Protein AF-A0A5D0MGZ7-F1 (afdb_monomer_lite)

Organism: NCBI:txid2703815

InterPro domains:
  IPR002716 PIN domain [PF13470] (3-55)
  IPR029060 PIN-like domain superfamily [SSF88723] (1-55)

Structure (mmCIF, N/CA/C/O backbone):
data_AF-A0A5D0MGZ7-F1
#
_entry.id   AF-A0A5D0MGZ7-F1
#
loop_
_atom_site.group_PDB
_atom_site.id
_atom_site.type_symbol
_atom_site.label_atom_id
_atom_site.label_alt_id
_atom_site.label_comp_id
_atom_site.label_asym_id
_atom_site.label_entity_id
_atom_sit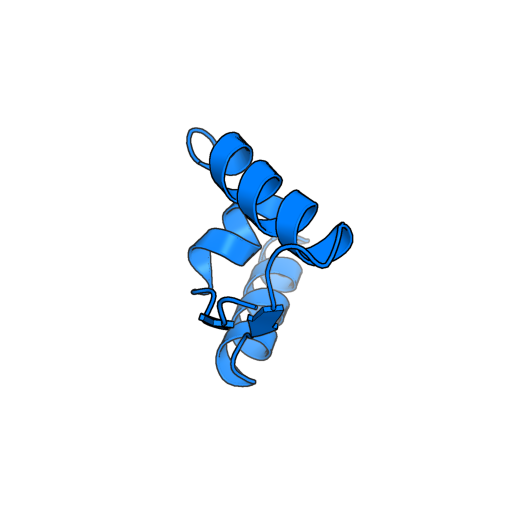e.label_seq_id
_atom_site.pdbx_PDB_ins_code
_atom_site.Cartn_x
_atom_site.Cartn_y
_atom_site.Cartn_z
_atom_site.occupancy
_atom_site.B_iso_or_equiv
_atom_site.auth_seq_id
_atom_site.auth_comp_id
_atom_site.auth_asym_id
_atom_site.auth_atom_id
_atom_site.pdbx_PDB_model_num
ATOM 1 N N . MET A 1 1 ? 12.729 -8.748 -12.936 1.00 80.25 1 MET A N 1
ATOM 2 C CA . MET A 1 1 ? 12.163 -7.757 -11.990 1.00 80.25 1 MET A CA 1
ATOM 3 C C . MET A 1 1 ? 11.935 -8.407 -10.641 1.00 80.25 1 MET A C 1
ATOM 5 O O . MET A 1 1 ? 11.428 -9.524 -10.596 1.00 80.25 1 MET A O 1
ATOM 9 N N . LYS A 1 2 ? 12.313 -7.728 -9.555 1.00 93.69 2 LYS A N 1
ATOM 10 C CA . LYS A 1 2 ? 12.081 -8.214 -8.190 1.00 93.69 2 LYS A CA 1
ATOM 11 C C . LYS A 1 2 ? 10.586 -8.119 -7.868 1.00 93.69 2 LYS A C 1
ATOM 13 O O . LYS A 1 2 ? 9.964 -7.094 -8.144 1.00 93.69 2 LYS A O 1
ATOM 18 N N . LYS A 1 3 ? 10.021 -9.197 -7.324 1.00 97.31 3 LYS A N 1
ATOM 19 C CA . LYS A 1 3 ? 8.635 -9.245 -6.844 1.00 97.31 3 LYS A CA 1
ATOM 20 C C . LYS A 1 3 ? 8.629 -8.920 -5.357 1.00 97.31 3 LYS A C 1
ATOM 22 O O . LYS A 1 3 ? 9.433 -9.487 -4.619 1.00 97.31 3 LYS A O 1
ATOM 27 N N . VAL A 1 4 ? 7.759 -8.011 -4.939 1.00 97.31 4 VAL A N 1
ATOM 28 C CA . VAL A 1 4 ? 7.631 -7.592 -3.543 1.00 97.31 4 VAL A CA 1
ATOM 29 C C . VAL A 1 4 ? 6.172 -7.726 -3.143 1.00 97.31 4 VAL A C 1
ATOM 31 O O . VAL A 1 4 ? 5.294 -7.171 -3.798 1.00 97.31 4 VAL A O 1
ATOM 34 N N . PHE A 1 5 ? 5.921 -8.490 -2.086 1.00 98.19 5 PHE A N 1
ATOM 35 C CA . PHE A 1 5 ? 4.617 -8.538 -1.441 1.00 98.19 5 PHE A CA 1
ATOM 36 C C . PHE A 1 5 ? 4.573 -7.437 -0.378 1.00 98.19 5 PHE A C 1
ATOM 38 O O . PHE A 1 5 ? 5.472 -7.366 0.459 1.00 98.19 5 PHE A O 1
ATOM 45 N N . LEU A 1 6 ? 3.589 -6.549 -0.466 1.00 98.19 6 LEU A N 1
ATOM 46 C CA . LEU A 1 6 ? 3.413 -5.421 0.440 1.00 98.19 6 LEU A CA 1
ATOM 47 C C . LEU A 1 6 ? 2.493 -5.842 1.579 1.00 98.19 6 LEU A C 1
ATOM 49 O O . LEU A 1 6 ? 1.453 -6.444 1.323 1.00 98.19 6 LEU A O 1
ATOM 53 N N . ASP A 1 7 ? 2.873 -5.507 2.807 1.00 97.44 7 ASP A N 1
ATOM 54 C CA . ASP A 1 7 ? 1.998 -5.642 3.969 1.00 97.44 7 ASP A CA 1
ATOM 55 C C . ASP A 1 7 ? 1.046 -4.439 4.083 1.00 97.44 7 ASP A C 1
ATOM 57 O O . ASP A 1 7 ? 1.287 -3.382 3.492 1.00 97.44 7 ASP A O 1
ATOM 61 N N . ASN A 1 8 ? -0.036 -4.593 4.846 1.00 96.94 8 ASN A N 1
ATOM 62 C CA . ASN A 1 8 ? -1.067 -3.573 5.006 1.00 96.94 8 ASN A CA 1
ATOM 63 C C . ASN A 1 8 ? -0.502 -2.255 5.552 1.00 96.94 8 ASN A C 1
ATOM 65 O O . ASN A 1 8 ? -0.865 -1.198 5.046 1.00 96.94 8 ASN A O 1
ATOM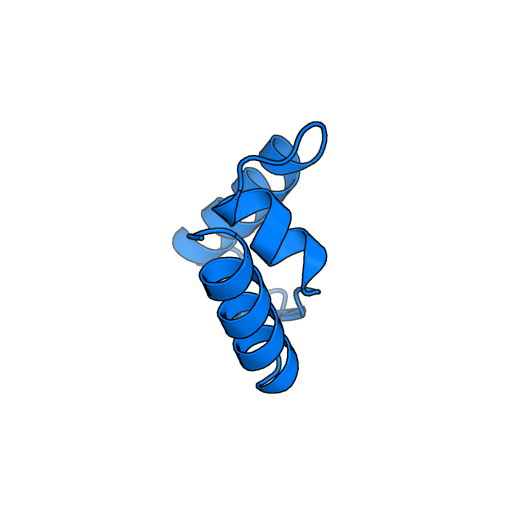 69 N N . ASP A 1 9 ? 0.418 -2.297 6.522 1.00 96.88 9 ASP A N 1
ATOM 70 C CA . ASP A 1 9 ? 1.004 -1.076 7.088 1.00 96.88 9 ASP A CA 1
ATOM 71 C C . ASP A 1 9 ? 1.736 -0.233 6.039 1.00 96.88 9 ASP A C 1
ATOM 73 O O . ASP A 1 9 ? 1.540 0.972 6.011 1.00 96.88 9 ASP A O 1
ATOM 77 N N . VAL A 1 10 ? 2.455 -0.843 5.090 1.00 97.94 10 VAL A N 1
ATOM 78 C CA . VAL A 1 10 ? 3.145 -0.104 4.011 1.00 97.94 10 VAL A CA 1
ATOM 79 C C . VAL A 1 10 ? 2.149 0.601 3.085 1.00 97.94 10 VAL A C 1
ATOM 81 O O . VAL A 1 10 ? 2.418 1.698 2.593 1.00 97.94 10 VAL A O 1
ATOM 84 N N . VAL A 1 11 ? 0.993 -0.021 2.835 1.00 98.06 11 VAL A N 1
ATOM 85 C CA . VAL A 1 11 ? -0.097 0.595 2.063 1.00 98.06 11 VAL A CA 1
ATOM 86 C C . VAL A 1 11 ? -0.699 1.762 2.848 1.00 98.06 11 VAL A C 1
ATOM 88 O O . VAL A 1 11 ? -0.898 2.839 2.291 1.00 98.06 11 VAL A O 1
ATOM 91 N N . LEU A 1 12 ? -0.948 1.579 4.145 1.00 97.12 12 LEU A N 1
ATOM 92 C CA . LEU A 1 12 ? -1.490 2.626 5.009 1.00 97.12 12 LEU A CA 1
ATOM 93 C C . LEU A 1 12 ? -0.512 3.786 5.210 1.00 97.12 12 LEU A C 1
ATOM 95 O O . LEU A 1 12 ? -0.945 4.931 5.233 1.00 97.12 12 LEU A O 1
ATOM 99 N N . ASP A 1 13 ? 0.786 3.517 5.319 1.00 97.88 13 ASP A N 1
ATOM 100 C CA . ASP A 1 13 ? 1.821 4.540 5.470 1.00 97.88 13 ASP A CA 1
ATOM 101 C C . ASP A 1 13 ? 1.869 5.469 4.255 1.00 97.88 13 ASP A C 1
ATOM 103 O O . ASP A 1 13 ? 2.092 6.672 4.405 1.00 97.88 13 ASP A O 1
ATOM 107 N N . LEU A 1 14 ? 1.603 4.933 3.057 1.00 97.69 14 LEU A N 1
ATOM 108 C CA . LEU A 1 14 ? 1.414 5.741 1.855 1.00 97.69 14 LEU A CA 1
ATOM 109 C C . LEU A 1 14 ? 0.112 6.548 1.924 1.00 97.69 14 LEU A C 1
ATOM 111 O O . LEU A 1 14 ? 0.141 7.758 1.733 1.00 97.69 14 LEU A O 1
ATOM 115 N N . LEU A 1 15 ? -1.022 5.881 2.160 1.00 96.12 15 LEU A N 1
ATOM 116 C CA . LEU A 1 15 ? -2.351 6.487 2.016 1.00 96.12 15 LEU A CA 1
ATOM 117 C C . LEU A 1 15 ? -2.684 7.524 3.095 1.00 96.12 15 LEU A C 1
ATOM 119 O O . LEU A 1 15 ? -3.422 8.464 2.817 1.00 96.12 15 LEU A O 1
ATOM 123 N N . TYR A 1 16 ? -2.169 7.343 4.309 1.00 95.00 16 TYR A N 1
ATOM 124 C CA . TYR A 1 16 ? -2.414 8.224 5.454 1.00 95.00 16 TYR A CA 1
ATOM 125 C C . TYR A 1 16 ? -1.253 9.160 5.775 1.00 95.00 16 TYR A C 1
ATOM 127 O O . TYR A 1 16 ? -1.317 9.865 6.777 1.00 95.00 16 TYR A O 1
ATOM 135 N N . GLU A 1 17 ? -0.180 9.133 4.985 1.00 95.81 17 GLU A N 1
ATOM 136 C CA . GLU A 1 17 ? 1.009 9.944 5.259 1.00 95.81 17 GLU A CA 1
ATOM 137 C C . GLU A 1 17 ? 1.558 9.728 6.685 1.00 95.81 17 GLU A C 1
ATOM 139 O O . GLU A 1 17 ? 1.949 10.662 7.382 1.00 95.81 17 GLU A O 1
ATOM 144 N N . ARG A 1 18 ? 1.576 8.464 7.148 1.00 95.06 18 ARG A N 1
ATOM 145 C CA . ARG A 1 18 ? 2.011 8.120 8.512 1.00 95.06 18 ARG A CA 1
ATOM 146 C C . ARG A 1 18 ? 3.513 8.330 8.668 1.00 95.06 18 ARG A C 1
ATOM 148 O O . ARG A 1 18 ? 4.325 7.572 8.135 1.00 95.06 18 ARG A O 1
ATOM 155 N N . GLU A 1 19 ? 3.891 9.306 9.478 1.00 96.00 19 GLU A N 1
ATOM 156 C CA . GLU A 1 19 ? 5.278 9.477 9.900 1.00 96.00 19 GLU A CA 1
ATOM 157 C C . GLU A 1 19 ? 5.664 8.451 10.985 1.00 96.00 19 GLU A C 1
ATOM 159 O O . GLU A 1 19 ? 4.833 8.099 11.829 1.00 96.00 19 GLU A O 1
ATOM 164 N N . PRO A 1 20 ? 6.917 7.953 10.990 1.00 96.00 20 PRO A N 1
ATOM 165 C CA . PRO A 1 20 ? 8.042 8.339 10.125 1.00 96.00 20 PRO A CA 1
ATOM 166 C C . PRO A 1 20 ? 8.162 7.530 8.812 1.00 96.00 20 PRO A C 1
ATOM 168 O O . PRO A 1 20 ? 9.192 7.580 8.137 1.00 96.00 20 PRO A O 1
ATOM 171 N N . TYR A 1 21 ? 7.172 6.696 8.476 1.00 97.88 21 TYR A N 1
ATOM 172 C CA . TYR A 1 21 ? 7.329 5.643 7.464 1.00 97.88 21 TYR A CA 1
ATOM 173 C C . TYR A 1 21 ? 6.843 6.018 6.062 1.00 97.88 21 TYR A C 1
ATOM 175 O O . TYR A 1 21 ? 7.218 5.356 5.088 1.00 97.88 21 TYR A O 1
ATOM 183 N N . ASN A 1 22 ? 6.092 7.113 5.931 1.00 98.00 22 ASN A N 1
ATOM 184 C CA . ASN A 1 22 ? 5.566 7.585 4.655 1.00 98.00 22 ASN A CA 1
ATOM 185 C C . ASN A 1 22 ? 6.659 7.759 3.589 1.00 98.00 22 ASN A C 1
ATOM 187 O O . ASN A 1 22 ? 6.480 7.341 2.443 1.00 98.00 22 ASN A O 1
ATOM 191 N N . HIS A 1 23 ? 7.824 8.300 3.964 1.00 98.12 23 HIS A N 1
ATOM 192 C CA . HIS A 1 23 ? 8.950 8.464 3.044 1.00 98.12 23 HIS A CA 1
ATOM 193 C C . HIS A 1 23 ? 9.378 7.134 2.397 1.00 98.12 23 HIS A C 1
ATOM 195 O O . HIS A 1 23 ? 9.579 7.053 1.181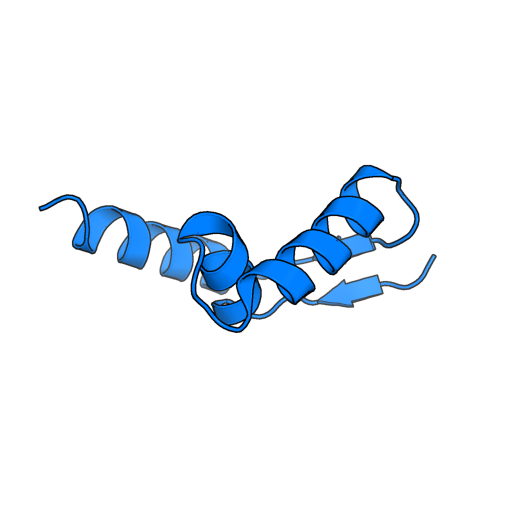 1.00 98.12 23 HIS A O 1
ATOM 201 N N . TYR A 1 24 ? 9.477 6.068 3.192 1.00 98.06 24 TYR A N 1
ATOM 202 C CA . TYR A 1 24 ? 9.883 4.752 2.704 1.00 98.06 24 TYR A CA 1
ATOM 203 C C . TYR A 1 24 ? 8.794 4.104 1.845 1.00 98.06 24 TYR A C 1
ATOM 205 O O . TYR A 1 24 ? 9.107 3.535 0.794 1.00 98.06 24 TYR A O 1
ATOM 213 N N . ALA A 1 25 ? 7.523 4.240 2.234 1.00 98.25 25 ALA A N 1
ATOM 214 C CA . ALA A 1 25 ? 6.398 3.781 1.426 1.00 98.25 25 ALA A CA 1
ATOM 215 C C . ALA A 1 25 ? 6.394 4.471 0.049 1.00 98.25 25 ALA A C 1
ATOM 217 O O . ALA A 1 25 ? 6.358 3.800 -0.985 1.00 98.25 25 ALA A O 1
ATOM 218 N N . ASN A 1 26 ? 6.578 5.793 0.010 1.00 98.19 26 ASN A N 1
ATOM 219 C CA . ASN A 1 26 ? 6.708 6.563 -1.227 1.00 98.19 26 ASN A CA 1
ATOM 220 C C . ASN A 1 26 ? 7.840 6.053 -2.135 1.00 98.19 26 ASN A C 1
ATOM 222 O O . ASN A 1 26 ? 7.658 5.940 -3.350 1.00 98.19 26 ASN A O 1
ATOM 226 N N . ILE A 1 27 ? 9.006 5.703 -1.582 1.00 98.00 27 ILE A N 1
ATOM 227 C CA . ILE A 1 27 ? 10.110 5.120 -2.365 1.00 98.00 27 ILE A CA 1
ATOM 228 C C . ILE A 1 27 ? 9.690 3.792 -3.010 1.00 98.00 27 ILE A C 1
ATOM 230 O O . ILE A 1 27 ? 9.978 3.564 -4.191 1.00 98.00 27 ILE A O 1
ATOM 234 N N . ILE A 1 28 ? 9.015 2.914 -2.263 1.00 97.75 28 ILE A N 1
ATOM 235 C CA . ILE A 1 28 ? 8.567 1.607 -2.762 1.00 97.75 28 ILE A CA 1
ATOM 236 C C . ILE A 1 28 ? 7.561 1.791 -3.903 1.00 97.75 28 ILE A C 1
ATOM 238 O O . ILE A 1 28 ? 7.767 1.252 -4.994 1.00 97.75 28 ILE A O 1
ATOM 242 N N . PHE A 1 29 ? 6.517 2.596 -3.692 1.00 98.00 29 PHE A N 1
ATOM 243 C CA . PHE A 1 29 ? 5.467 2.816 -4.688 1.00 98.00 29 PHE A CA 1
ATOM 244 C C . PHE A 1 29 ? 5.982 3.534 -5.939 1.00 98.00 29 PHE A C 1
ATOM 246 O O . PHE A 1 29 ? 5.649 3.123 -7.049 1.00 98.00 29 PHE A O 1
ATOM 253 N N . ASN A 1 30 ? 6.886 4.509 -5.807 1.00 98.25 30 ASN A N 1
ATOM 254 C CA . ASN A 1 30 ? 7.527 5.141 -6.964 1.00 98.25 30 ASN A CA 1
ATOM 255 C C . ASN A 1 30 ? 8.327 4.146 -7.816 1.00 98.25 30 ASN A C 1
ATOM 257 O O . ASN A 1 30 ? 8.344 4.253 -9.042 1.00 98.25 30 ASN A O 1
ATOM 261 N N . ASN A 1 31 ? 8.986 3.163 -7.198 1.00 98.12 31 ASN A N 1
ATOM 262 C CA . ASN A 1 31 ? 9.682 2.113 -7.941 1.00 98.12 31 ASN A CA 1
ATOM 263 C C . ASN A 1 31 ? 8.721 1.132 -8.624 1.00 98.12 31 ASN A C 1
ATOM 265 O O . ASN A 1 31 ? 9.047 0.630 -9.700 1.00 98.12 31 ASN A O 1
ATOM 269 N N . ILE A 1 32 ? 7.547 0.879 -8.040 1.00 97.69 32 ILE A N 1
ATOM 270 C CA . ILE A 1 32 ? 6.484 0.096 -8.685 1.00 97.69 32 ILE A CA 1
ATOM 271 C C . ILE A 1 32 ? 5.937 0.858 -9.901 1.00 97.69 32 ILE A C 1
ATOM 273 O O . ILE A 1 32 ? 5.906 0.304 -10.994 1.00 97.69 32 ILE A O 1
ATOM 277 N N . ILE A 1 33 ? 5.606 2.147 -9.749 1.00 97.38 33 ILE A N 1
ATOM 278 C CA . ILE A 1 33 ? 5.104 3.014 -10.835 1.00 97.38 33 ILE A CA 1
ATOM 279 C C . ILE A 1 33 ? 6.112 3.108 -11.990 1.00 97.38 33 ILE A C 1
ATOM 281 O O . ILE A 1 33 ? 5.732 3.078 -13.158 1.00 97.38 33 ILE A O 1
ATOM 285 N N . LYS A 1 34 ? 7.412 3.175 -11.677 1.00 97.81 34 LYS A N 1
ATOM 286 C CA . LYS A 1 34 ? 8.497 3.191 -12.674 1.00 97.81 34 LYS A CA 1
ATOM 287 C C . LYS A 1 34 ? 8.799 1.817 -13.290 1.00 97.81 34 LYS A C 1
ATOM 289 O O . LYS A 1 34 ? 9.726 1.720 -14.086 1.00 97.81 34 LYS A O 1
ATOM 294 N N . ASN A 1 35 ? 8.056 0.765 -12.939 1.00 96.19 35 ASN A N 1
ATOM 295 C CA . ASN A 1 35 ? 8.288 -0.623 -13.360 1.00 96.19 35 ASN A CA 1
ATOM 296 C C . ASN A 1 35 ? 9.663 -1.197 -12.953 1.00 96.19 35 ASN A C 1
ATOM 298 O O . ASN A 1 35 ? 10.120 -2.194 -13.510 1.00 96.19 35 ASN A O 1
ATOM 302 N N . ASN A 1 36 ? 10.318 -0.617 -11.943 1.00 97.19 36 ASN A N 1
ATOM 303 C CA . ASN A 1 36 ? 11.567 -1.147 -11.386 1.00 97.19 36 ASN A CA 1
ATOM 304 C C . ASN A 1 36 ? 11.308 -2.358 -10.468 1.00 97.19 36 ASN A C 1
ATOM 306 O O . ASN A 1 36 ? 12.163 -3.235 -10.309 1.00 97.19 36 ASN A O 1
ATOM 310 N N . LEU A 1 37 ? 10.117 -2.417 -9.862 1.00 96.75 37 LEU A N 1
ATOM 311 C CA . LEU A 1 37 ? 9.643 -3.476 -8.970 1.00 96.75 37 LEU A CA 1
ATOM 312 C C . LEU A 1 37 ? 8.243 -3.920 -9.397 1.00 96.75 37 LEU A C 1
ATOM 314 O O . LEU A 1 37 ? 7.478 -3.123 -9.928 1.00 96.75 37 LEU A O 1
ATOM 318 N N . ASN A 1 38 ? 7.894 -5.177 -9.125 1.00 98.06 38 ASN A N 1
ATOM 319 C CA . ASN A 1 38 ? 6.512 -5.637 -9.247 1.00 98.06 38 ASN A CA 1
ATOM 320 C C . ASN A 1 38 ? 5.913 -5.823 -7.849 1.00 98.06 38 ASN A C 1
ATOM 322 O O . ASN A 1 38 ? 6.373 -6.691 -7.100 1.00 98.06 38 ASN A O 1
ATOM 326 N N . GLY A 1 39 ? 4.950 -4.973 -7.494 1.00 97.62 39 GLY A N 1
ATOM 327 C CA . GLY A 1 39 ? 4.288 -4.968 -6.193 1.00 97.62 39 GLY A CA 1
ATOM 328 C C . GLY A 1 39 ? 3.017 -5.812 -6.196 1.00 97.62 39 GLY A C 1
ATOM 329 O O . GLY A 1 39 ? 2.231 -5.747 -7.136 1.00 97.62 39 GLY A O 1
ATOM 330 N N . PHE A 1 40 ? 2.806 -6.580 -5.132 1.00 98.12 40 PHE A N 1
ATOM 331 C CA . PHE A 1 40 ? 1.616 -7.403 -4.937 1.00 98.12 40 PHE A CA 1
ATOM 332 C C . PHE A 1 40 ? 1.039 -7.168 -3.545 1.00 98.12 40 PHE A C 1
ATOM 334 O O . PHE A 1 40 ? 1.787 -7.010 -2.586 1.00 98.12 40 PHE A O 1
ATOM 341 N N . VAL A 1 41 ? -0.283 -7.223 -3.435 1.00 98.19 41 VAL A N 1
ATOM 342 C CA . VAL A 1 41 ? -1.021 -7.288 -2.167 1.00 98.19 41 VAL A CA 1
ATOM 343 C C . VAL A 1 41 ? -1.968 -8.479 -2.219 1.00 98.19 41 VAL A C 1
ATOM 345 O O . VAL A 1 41 ? -2.346 -8.937 -3.299 1.00 98.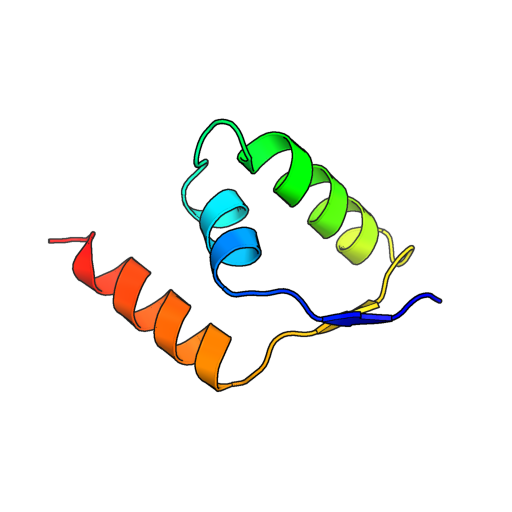19 41 VAL A O 1
ATOM 348 N N . SER A 1 42 ? -2.356 -9.000 -1.061 1.00 98.44 42 SER A N 1
ATOM 349 C CA . SER A 1 42 ? -3.419 -10.001 -0.981 1.00 98.44 42 SER A CA 1
ATOM 350 C C . SER A 1 42 ? -4.794 -9.332 -0.972 1.00 98.44 42 SER A C 1
ATOM 352 O O . SER A 1 42 ? -4.939 -8.161 -0.619 1.00 98.44 42 SER A O 1
ATOM 354 N N . SER A 1 43 ? -5.835 -10.098 -1.303 1.00 98.19 43 SER A N 1
ATOM 355 C CA . SER A 1 43 ? -7.226 -9.642 -1.197 1.00 98.19 43 SER A CA 1
ATOM 356 C C . SER A 1 43 ? -7.602 -9.216 0.226 1.00 98.19 43 SER A C 1
ATOM 358 O O . SER A 1 43 ? -8.373 -8.275 0.396 1.00 98.19 43 SER A O 1
ATOM 360 N N . ILE A 1 44 ? -7.029 -9.857 1.252 1.00 98.12 44 ILE A N 1
ATOM 361 C CA . ILE A 1 44 ? -7.276 -9.490 2.651 1.00 98.12 44 ILE A CA 1
ATOM 362 C C . ILE A 1 44 ? -6.657 -8.136 3.016 1.00 98.12 44 ILE A C 1
ATOM 364 O O . ILE A 1 44 ? -7.274 -7.377 3.754 1.00 98.12 44 ILE A O 1
ATOM 368 N N . ILE A 1 45 ? -5.498 -7.784 2.447 1.00 98.31 45 ILE A N 1
ATOM 369 C CA . ILE A 1 45 ? -4.903 -6.452 2.627 1.00 98.31 45 ILE A CA 1
ATOM 370 C C . ILE A 1 45 ? -5.802 -5.388 2.000 1.00 98.31 45 ILE A C 1
ATOM 372 O O . ILE A 1 45 ? -6.084 -4.384 2.643 1.00 98.31 45 ILE A O 1
ATOM 376 N N . VAL A 1 46 ? -6.337 -5.640 0.801 1.00 97.75 46 VAL A N 1
ATOM 377 C CA . VAL A 1 46 ? -7.296 -4.726 0.159 1.00 97.75 46 VAL A CA 1
ATOM 378 C C . VAL A 1 46 ? -8.541 -4.526 1.033 1.00 97.75 46 VAL A C 1
ATOM 380 O O . VAL A 1 46 ? -8.954 -3.388 1.254 1.00 97.75 46 VAL A O 1
ATOM 383 N N . ALA A 1 47 ? -9.115 -5.606 1.573 1.00 97.31 47 ALA A N 1
ATOM 384 C CA . ALA A 1 47 ? -10.284 -5.531 2.450 1.00 97.31 47 ALA A CA 1
ATOM 385 C C . ALA A 1 47 ? -9.995 -4.767 3.755 1.00 97.31 47 ALA A C 1
ATOM 387 O O . ALA A 1 47 ? -10.785 -3.912 4.156 1.00 97.31 47 ALA A O 1
ATOM 388 N N . ASN A 1 48 ? -8.849 -5.027 4.388 1.00 96.69 48 ASN A N 1
ATOM 389 C CA . ASN A 1 48 ? -8.441 -4.356 5.622 1.00 96.69 48 ASN A CA 1
ATOM 390 C C . ASN A 1 48 ? -8.154 -2.871 5.392 1.00 96.69 48 ASN A C 1
ATOM 392 O O . ASN A 1 48 ? -8.633 -2.037 6.157 1.00 96.69 48 ASN A O 1
ATOM 396 N N . THR A 1 49 ? -7.431 -2.530 4.321 1.00 96.44 49 THR A N 1
ATOM 397 C CA . THR A 1 49 ? -7.204 -1.138 3.918 1.00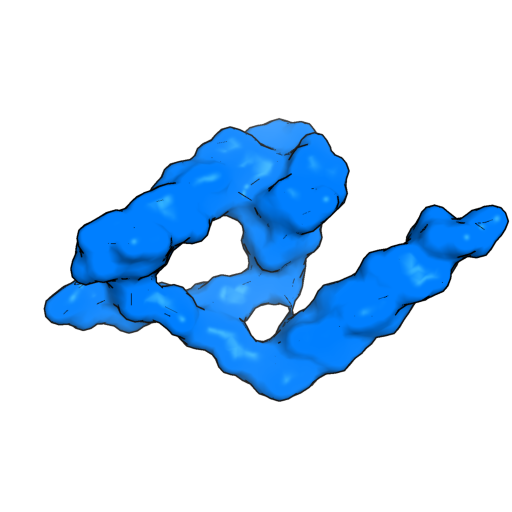 96.44 49 THR A CA 1
ATOM 398 C C . THR A 1 49 ? -8.545 -0.428 3.715 1.00 96.44 49 THR A C 1
ATOM 400 O O . THR A 1 49 ? -8.771 0.619 4.313 1.00 96.44 49 THR A O 1
ATOM 403 N N . TYR A 1 50 ? -9.476 -1.017 2.953 1.00 95.38 50 TYR A N 1
ATOM 404 C CA . TYR A 1 50 ? -10.810 -0.443 2.741 1.00 95.38 50 TYR A CA 1
ATOM 405 C C . TYR A 1 50 ? -11.574 -0.234 4.055 1.00 95.38 50 TYR A C 1
ATOM 407 O O . TYR A 1 50 ? -12.145 0.836 4.269 1.00 95.38 50 TYR A O 1
ATOM 415 N N . TYR A 1 51 ? -11.586 -1.228 4.945 1.00 95.50 51 TYR A N 1
ATOM 416 C CA . TYR A 1 51 ? -12.248 -1.109 6.242 1.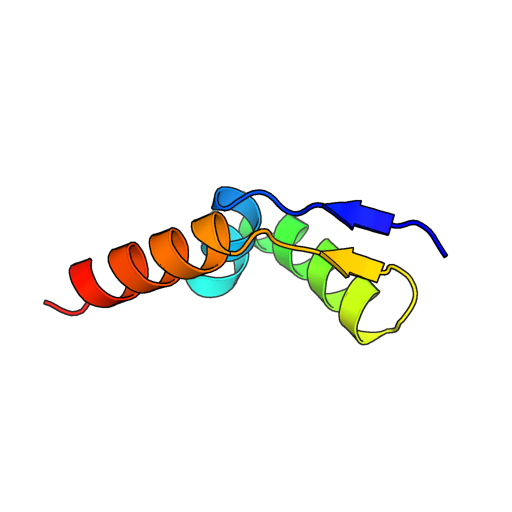00 95.50 51 TYR A CA 1
ATOM 417 C C . TYR A 1 51 ? -11.670 0.054 7.060 1.00 95.50 51 TYR A C 1
ATOM 419 O O . TYR A 1 51 ? -12.427 0.909 7.515 1.00 95.50 51 TYR A O 1
ATOM 427 N N . ILE A 1 52 ? -10.340 0.138 7.174 1.00 94.69 52 ILE A N 1
ATOM 428 C CA . ILE A 1 52 ? -9.657 1.180 7.951 1.00 94.69 52 ILE A CA 1
ATOM 429 C C . ILE A 1 52 ? -9.951 2.572 7.372 1.00 94.69 52 ILE A C 1
ATOM 431 O O . ILE A 1 52 ? -10.402 3.445 8.118 1.00 94.69 52 ILE A O 1
ATOM 435 N N . LEU A 1 53 ? -9.806 2.747 6.049 1.00 91.50 53 LEU A N 1
ATOM 436 C CA . LEU A 1 53 ? -10.114 4.003 5.350 1.00 91.50 53 LEU A CA 1
ATOM 437 C C . LEU A 1 53 ? -11.536 4.493 5.641 1.00 91.50 53 LEU A C 1
ATOM 439 O O . LEU A 1 53 ? -11.731 5.661 5.965 1.00 91.50 53 LEU A O 1
ATOM 443 N N . ASN A 1 54 ? -12.527 3.601 5.597 1.00 90.62 54 ASN A N 1
ATOM 444 C CA . ASN A 1 54 ? -13.916 3.972 5.871 1.00 90.62 54 ASN A CA 1
ATOM 445 C C . ASN A 1 54 ? -14.204 4.215 7.356 1.00 90.62 54 ASN A C 1
ATOM 447 O O . ASN A 1 54 ? -15.078 5.015 7.679 1.00 90.62 54 ASN A O 1
ATOM 451 N N . THR A 1 55 ? -13.502 3.544 8.273 1.00 86.69 55 THR A N 1
ATOM 452 C CA . THR A 1 55 ? -13.711 3.767 9.713 1.00 86.69 55 THR A CA 1
ATOM 453 C C . THR A 1 55 ? -13.197 5.116 10.207 1.00 86.69 55 THR A C 1
ATOM 455 O O . THR A 1 55 ? -13.741 5.619 11.185 1.00 86.69 55 THR A O 1
ATOM 458 N N . GLN A 1 56 ? -12.205 5.715 9.539 1.00 70.44 56 GLN A N 1
ATOM 459 C CA . GLN A 1 56 ? -11.675 7.037 9.901 1.00 70.44 56 GLN A CA 1
ATOM 460 C C . GLN A 1 56 ? -12.374 8.218 9.211 1.00 70.44 56 GLN A C 1
ATOM 462 O O . GLN A 1 56 ? -12.106 9.361 9.556 1.00 70.44 56 GLN A O 1
ATOM 467 N N . LEU A 1 57 ? -13.276 7.966 8.258 1.00 58.94 57 LEU A N 1
ATOM 468 C CA . LEU A 1 57 ? -14.079 9.004 7.595 1.00 58.94 57 LEU A CA 1
ATOM 469 C C . LEU A 1 57 ? -15.360 9.378 8.373 1.00 58.94 57 LEU A C 1
ATOM 471 O O . LEU A 1 57 ? -16.248 10.022 7.814 1.00 58.94 57 LEU A O 1
ATOM 475 N N . LYS A 1 58 ? -15.476 8.956 9.636 1.00 47.56 58 LYS A N 1
ATOM 476 C CA . LYS A 1 58 ? -16.539 9.373 10.562 1.00 47.56 58 LYS A CA 1
ATOM 477 C C . LYS A 1 58 ? -16.073 10.539 11.417 1.00 47.56 58 LYS A C 1
ATOM 479 O O . LYS A 1 58 ? -16.904 11.445 11.629 1.00 47.56 58 LYS A O 1
#

Foldseek 3Di:
DAEDEDALVLVCCCVVVDPPCNVVSVVVVVCCVVVVYPYDYDPVSVVVNVVVVVVVVD

Sequence (58 aa):
MKKVFLDNDVVLDLLYEREPYNHYANIIFNNIIKNNLNGFVSSIIVANTYYILNTQLK

Radius of gyration: 11.9 Å; chains: 1; bounding box: 29×20×24 Å

Secondary structure (DSSP, 8-state):
-EEEEPPHHHHHHHHTT-TTTHHHHHHHHHHHHTTSEEEE--HHHHHHHHHHHHHS--

pLDDT: mean 94.57, std 9.08, range [47.56, 98.44]